Protein AF-A0A8T4S1J5-F1 (afdb_monomer)

Solvent-accessible surface area (backbone atoms only — not comparable to full-atom values): 8400 Å² total; per-residue (Å²): 137,83,80,56,70,66,60,53,51,53,50,52,52,53,53,50,52,53,52,53,50,52,53,53,51,50,48,41,63,72,48,50,49,57,50,50,56,48,51,52,53,53,48,53,44,51,51,45,50,52,53,51,49,49,51,62,75,51,67,72,88,57,88,81,54,53,67,66,49,51,50,49,54,53,50,51,50,51,48,39,52,50,52,48,50,51,50,42,70,75,41,47,79,54,80,56,68,91,81,41,67,54,55,69,52,52,50,54,36,50,56,41,52,52,51,47,53,55,49,51,56,55,23,61,75,62,81,56,72,50,75,65,56,48,54,53,45,51,55,40,52,53,53,39,49,62,59,68,105

Foldseek 3Di:
DDDDPVVVVVVVVVVVVVVVVVVVVCCCVVPVVVLVVLVVLLVLLLVLLVVLLCCLVCVDPPPDCLPVVLVVNLVSLVVNLVSLVVSCVVPQPPPPPVRAQHVVLSVLLNVLSVVSNVLSVVCSVVVHDDPVNSVSNVVSSVSNVVSSD

Sequence (149 aa):
MTVSPEVLTASLTLIGGVLIFIIQKFIILLFIQPHQEFKEAKSKVKYLLLLNKNIYTNAFDSKGIKKEFEEYVHNSQRELRREWANLYVKYGNLTIRWLVPKCKDMKTVFDNLIFISNISIIGYSNNKQTSHDCVEVNKKIDNIFKVLR
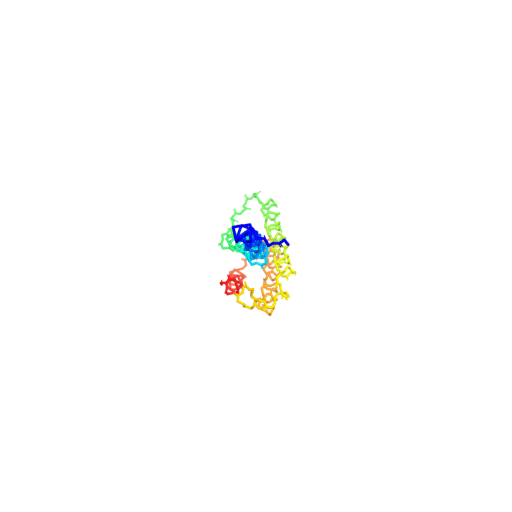
pLDDT: mean 75.78, std 11.92, range [51.72, 97.12]

Mean predicted aligned error: 10.69 Å
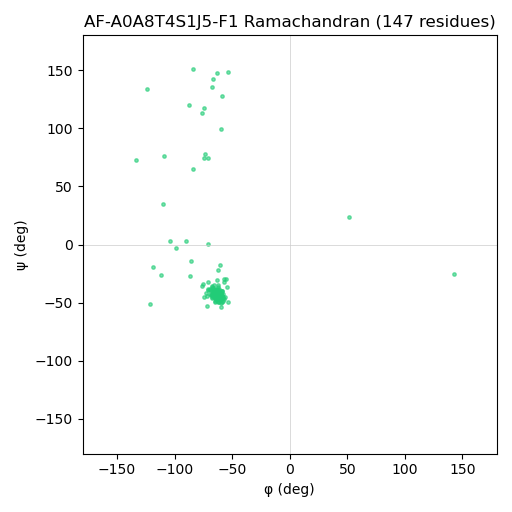
Secondary structure (DSSP, 8-state):
-PPPHHHHHHHHHHHHHHHHHHHHHHHIIIIIHHHHHHHHHHHHHHHHHHHHHHHHHS----SS-HHHHHHHHHHHHHHHHHHHHHHHHHHTT---TTTS--HHHHHHHHHHHHHHHHHHHHHHHTT---HHHHHHHHHHHHHHHHHT-

Structure (mmCIF, N/CA/C/O backbone):
data_AF-A0A8T4S1J5-F1
#
_entry.id   AF-A0A8T4S1J5-F1
#
loop_
_atom_site.group_PDB
_atom_site.id
_atom_site.type_symbol
_atom_site.label_atom_id
_atom_site.label_alt_id
_atom_site.label_comp_id
_atom_site.label_asym_id
_atom_site.label_entity_id
_atom_site.label_seq_id
_atom_site.pdbx_PDB_ins_code
_atom_site.Cartn_x
_atom_site.Cartn_y
_atom_site.Cartn_z
_atom_site.occupancy
_atom_site.B_iso_or_equiv
_atom_site.auth_seq_id
_atom_site.auth_comp_id
_atom_site.auth_asym_id
_atom_site.auth_atom_id
_atom_site.pdbx_PDB_model_num
ATOM 1 N N . MET A 1 1 ? 33.717 9.390 -51.255 1.00 60.19 1 MET A N 1
ATOM 2 C CA . MET A 1 1 ? 34.362 9.136 -49.950 1.00 60.19 1 MET A CA 1
ATOM 3 C C . MET A 1 1 ? 33.746 7.880 -49.359 1.00 60.19 1 MET A C 1
ATOM 5 O O . MET A 1 1 ? 32.564 7.894 -49.049 1.00 60.19 1 MET A O 1
ATOM 9 N N . THR A 1 2 ? 34.499 6.785 -49.290 1.00 78.88 2 THR A N 1
ATOM 10 C CA . THR A 1 2 ? 34.064 5.537 -48.649 1.00 78.88 2 THR A CA 1
ATOM 11 C C . THR A 1 2 ? 34.420 5.602 -47.168 1.00 78.88 2 THR A C 1
ATOM 13 O O . THR A 1 2 ? 35.588 5.778 -46.828 1.00 78.88 2 THR A O 1
ATOM 16 N N . VAL A 1 3 ? 33.422 5.515 -46.290 1.00 82.00 3 VAL A N 1
ATOM 17 C CA . VAL A 1 3 ? 33.635 5.463 -44.836 1.00 82.00 3 VAL A CA 1
ATOM 18 C C . VAL A 1 3 ? 34.310 4.133 -44.495 1.00 82.00 3 VAL A C 1
ATOM 20 O O . VAL A 1 3 ? 33.911 3.098 -45.030 1.00 82.00 3 VAL A O 1
ATOM 23 N N . SER A 1 4 ? 35.338 4.148 -43.639 1.00 91.81 4 SER A N 1
ATOM 24 C CA . SER A 1 4 ? 36.010 2.909 -43.243 1.00 91.81 4 SER A CA 1
ATOM 25 C C . SER A 1 4 ? 35.061 2.026 -42.410 1.00 91.81 4 SER A C 1
ATOM 27 O O . SER A 1 4 ? 34.291 2.543 -41.592 1.00 91.81 4 SER A O 1
ATOM 29 N N . PRO A 1 5 ? 35.099 0.691 -42.581 1.00 91.62 5 PRO A N 1
ATOM 30 C CA . PRO A 1 5 ? 34.234 -0.236 -41.839 1.00 91.62 5 PRO A CA 1
ATOM 31 C C . PRO A 1 5 ? 34.346 -0.095 -40.312 1.00 91.62 5 PRO A C 1
ATOM 33 O O . PRO A 1 5 ? 33.378 -0.306 -39.580 1.00 91.62 5 PRO A O 1
ATOM 36 N N . GLU A 1 6 ? 35.519 0.310 -39.833 1.00 93.12 6 GLU A N 1
ATOM 37 C CA . GLU A 1 6 ? 35.824 0.552 -38.420 1.00 93.12 6 GLU A CA 1
ATOM 38 C C . GLU A 1 6 ? 34.986 1.701 -37.842 1.00 93.12 6 GLU A C 1
ATOM 40 O O . GLU A 1 6 ? 34.358 1.552 -36.793 1.00 93.12 6 GLU A O 1
ATOM 45 N N . VAL A 1 7 ? 34.900 2.826 -38.562 1.00 91.94 7 VAL A N 1
ATOM 46 C CA . VAL A 1 7 ? 34.129 4.008 -38.141 1.00 91.94 7 VAL A CA 1
ATOM 47 C C . VAL A 1 7 ? 32.630 3.709 -38.134 1.00 91.94 7 VAL A C 1
ATOM 49 O O . VAL A 1 7 ? 31.908 4.155 -37.237 1.00 91.94 7 VAL A O 1
ATOM 52 N N . LEU A 1 8 ? 32.157 2.913 -39.097 1.00 92.69 8 LEU A N 1
ATOM 53 C CA . LEU A 1 8 ? 30.766 2.464 -39.147 1.00 92.69 8 LEU A CA 1
ATOM 54 C C . LEU A 1 8 ? 30.426 1.580 -37.937 1.00 92.69 8 LEU A C 1
ATOM 56 O O . LEU A 1 8 ? 29.415 1.799 -37.271 1.00 92.69 8 LEU A O 1
ATOM 60 N N . THR A 1 9 ? 31.298 0.621 -37.621 1.00 93.88 9 THR A N 1
ATOM 61 C CA . THR A 1 9 ? 31.111 -0.316 -36.503 1.00 93.88 9 THR A CA 1
ATOM 62 C C . THR A 1 9 ? 31.126 0.401 -35.153 1.00 93.88 9 THR A C 1
ATOM 64 O O . THR A 1 9 ? 30.264 0.151 -34.305 1.00 93.88 9 THR A O 1
ATOM 67 N N . ALA A 1 10 ? 32.058 1.339 -34.960 1.00 93.62 10 ALA A N 1
ATOM 68 C CA . ALA A 1 10 ? 32.132 2.155 -33.750 1.00 93.62 10 ALA A CA 1
ATOM 69 C C . ALA A 1 10 ? 30.855 2.990 -33.553 1.00 93.62 10 ALA A C 1
ATOM 71 O O . ALA A 1 10 ? 30.286 3.023 -32.461 1.00 93.62 10 ALA A O 1
ATOM 72 N N . SER A 1 11 ? 30.360 3.602 -34.633 1.00 93.81 11 SER A N 1
ATOM 73 C CA . SER A 1 11 ? 29.145 4.425 -34.617 1.00 93.81 11 SER A CA 1
ATOM 74 C C . SER A 1 11 ? 27.894 3.594 -34.305 1.00 93.81 11 SER A C 1
ATOM 76 O O . SER A 1 11 ? 27.090 3.983 -33.459 1.00 93.81 11 SER A O 1
ATOM 78 N N . LEU A 1 12 ? 27.754 2.413 -34.920 1.00 93.69 12 LEU A N 1
ATOM 79 C CA . LEU A 1 12 ? 26.674 1.458 -34.635 1.00 93.69 12 LEU A CA 1
ATOM 80 C C . LEU A 1 12 ? 26.690 0.979 -33.182 1.00 93.69 12 LEU A C 1
ATOM 82 O O . LEU A 1 12 ? 25.638 0.901 -32.552 1.00 93.69 12 LEU A O 1
ATOM 86 N N . THR A 1 13 ? 27.874 0.701 -32.637 1.00 96.06 13 THR A N 1
ATOM 87 C CA . THR A 1 13 ? 28.027 0.271 -31.240 1.00 96.06 13 THR A CA 1
ATOM 88 C C . THR A 1 13 ? 27.606 1.377 -30.275 1.00 96.06 13 THR A C 1
ATOM 90 O O . THR A 1 13 ? 26.892 1.112 -29.309 1.00 96.06 13 THR A O 1
ATOM 93 N N . LEU A 1 14 ? 27.987 2.627 -30.557 1.00 96.50 14 LEU A N 1
ATOM 94 C CA . LEU A 1 14 ? 27.609 3.779 -29.740 1.00 96.50 14 LEU A CA 1
ATOM 95 C C . LEU A 1 14 ? 26.089 3.990 -29.763 1.00 96.50 14 LEU A C 1
ATOM 97 O O . LEU A 1 14 ? 25.464 4.089 -28.707 1.00 96.50 14 LEU A O 1
ATOM 101 N N . ILE A 1 15 ? 25.479 3.971 -30.951 1.00 95.81 15 ILE A N 1
ATOM 102 C CA . ILE A 1 15 ? 24.023 4.089 -31.110 1.00 95.81 15 ILE A CA 1
ATOM 103 C C . ILE A 1 15 ? 23.306 2.934 -30.398 1.00 95.81 15 ILE A C 1
ATOM 105 O O . ILE A 1 15 ? 22.351 3.164 -29.656 1.00 95.81 15 ILE A O 1
ATOM 109 N N . GLY A 1 16 ? 23.790 1.701 -30.564 1.00 97.00 16 GLY A N 1
ATOM 110 C CA . GLY A 1 16 ? 23.245 0.520 -29.896 1.00 97.00 16 GLY A CA 1
ATOM 111 C C . GLY A 1 16 ? 23.308 0.627 -28.371 1.00 97.00 16 GLY A C 1
ATOM 112 O O . GLY A 1 16 ? 22.315 0.362 -27.694 1.00 97.00 16 GLY A O 1
ATOM 113 N N . GLY A 1 17 ? 24.436 1.091 -27.827 1.00 96.56 17 GLY A N 1
ATOM 114 C CA . GLY A 1 17 ? 24.601 1.325 -26.393 1.00 96.56 17 GLY A CA 1
ATOM 115 C C . GLY A 1 17 ? 23.613 2.359 -25.847 1.00 96.56 17 GLY A C 1
ATOM 116 O O . GLY A 1 17 ? 22.975 2.122 -24.820 1.00 96.56 17 GLY A O 1
ATOM 117 N N . VAL A 1 18 ? 23.419 3.472 -26.563 1.00 97.12 18 VAL A N 1
ATOM 118 C CA . VAL A 1 18 ? 22.444 4.509 -26.185 1.00 97.12 18 VAL A CA 1
ATOM 119 C C . VAL A 1 18 ? 21.014 3.964 -26.220 1.00 97.12 18 VAL A C 1
ATOM 121 O O . VAL A 1 18 ? 20.247 4.209 -25.289 1.00 97.12 18 VAL A O 1
ATOM 124 N N . LEU A 1 19 ? 20.652 3.179 -27.238 1.00 95.81 19 LEU A N 1
ATOM 125 C CA . LEU A 1 19 ? 19.322 2.570 -27.335 1.00 95.81 19 LEU A CA 1
ATOM 126 C C . LEU A 1 19 ? 19.042 1.604 -26.178 1.00 95.81 19 LEU A C 1
ATOM 128 O O . LEU A 1 19 ? 17.981 1.689 -25.557 1.00 95.81 19 LEU A O 1
ATOM 132 N N . ILE A 1 20 ? 19.996 0.731 -25.840 1.00 96.50 20 ILE A N 1
ATOM 133 C CA . ILE A 1 20 ? 19.866 -0.192 -24.702 1.00 96.50 20 ILE A CA 1
ATOM 134 C C . ILE A 1 20 ? 19.705 0.590 -23.395 1.00 96.50 20 ILE A C 1
ATOM 136 O O . ILE A 1 20 ? 18.830 0.268 -22.590 1.00 96.50 20 ILE A O 1
ATOM 140 N N . PHE A 1 21 ? 20.498 1.645 -23.198 1.00 96.44 21 PHE A N 1
ATOM 141 C CA . PHE A 1 21 ? 20.402 2.495 -22.014 1.00 96.44 21 PHE A CA 1
ATOM 142 C C . PHE A 1 21 ? 19.022 3.157 -21.886 1.00 96.44 21 PHE A C 1
ATOM 144 O O . PHE A 1 21 ? 18.428 3.153 -20.805 1.00 96.44 21 PHE A O 1
ATOM 151 N N . ILE A 1 22 ? 18.479 3.682 -22.988 1.00 96.12 22 ILE A N 1
ATOM 152 C CA . ILE A 1 22 ? 17.140 4.280 -23.015 1.00 96.12 22 ILE A CA 1
ATOM 153 C C . ILE A 1 22 ? 16.086 3.232 -22.638 1.00 96.12 22 ILE A C 1
ATOM 155 O O . ILE A 1 22 ? 15.280 3.474 -21.739 1.00 96.12 22 ILE A O 1
ATOM 159 N N . ILE A 1 23 ? 16.121 2.048 -23.257 1.00 94.69 23 ILE A N 1
ATOM 160 C CA . ILE A 1 23 ? 15.180 0.955 -22.961 1.00 94.69 23 ILE A CA 1
ATOM 161 C C . ILE A 1 23 ? 15.259 0.554 -21.482 1.00 94.69 23 ILE A C 1
ATOM 163 O O . ILE A 1 23 ? 14.230 0.418 -20.819 1.00 94.69 23 ILE A O 1
ATOM 167 N N . GLN A 1 24 ? 16.468 0.429 -20.930 1.00 94.81 24 GLN A N 1
ATOM 168 C CA . GLN A 1 24 ? 16.669 0.118 -19.516 1.00 94.81 24 GLN A CA 1
ATOM 169 C C . GLN A 1 24 ? 16.025 1.174 -18.605 1.00 94.81 24 GLN A C 1
ATOM 171 O O . GLN A 1 24 ? 15.348 0.825 -17.635 1.00 94.81 24 GLN A O 1
ATOM 176 N N . LYS A 1 25 ? 16.190 2.465 -18.918 1.00 93.38 25 LYS A N 1
ATOM 177 C CA . LYS A 1 25 ? 15.563 3.556 -18.156 1.00 93.38 25 LYS A CA 1
ATOM 178 C C . LYS A 1 25 ? 14.041 3.513 -18.237 1.00 93.38 25 LYS A C 1
ATOM 180 O O . LYS A 1 25 ? 13.390 3.682 -17.206 1.00 93.38 25 LYS A O 1
ATOM 185 N N . PHE A 1 26 ? 13.480 3.218 -19.409 1.00 90.62 26 PHE A N 1
ATOM 186 C CA . PHE A 1 26 ? 12.038 3.024 -19.563 1.00 90.62 26 PHE A CA 1
ATOM 187 C C . PHE A 1 26 ? 11.518 1.880 -18.693 1.00 90.62 26 PHE A C 1
ATOM 189 O O . PHE A 1 26 ? 10.510 2.052 -18.011 1.00 90.62 26 PHE A O 1
ATOM 196 N N . ILE A 1 27 ? 12.218 0.742 -18.650 1.00 88.62 27 ILE A N 1
ATOM 197 C CA . ILE A 1 27 ? 11.815 -0.395 -17.812 1.00 88.62 27 ILE A CA 1
ATOM 198 C C . ILE A 1 27 ? 11.815 -0.012 -16.325 1.00 88.62 27 ILE A C 1
ATOM 200 O O . ILE A 1 27 ? 10.874 -0.337 -15.597 1.00 88.62 27 ILE A O 1
ATOM 204 N N . ILE A 1 28 ? 12.844 0.709 -15.868 1.00 86.62 28 ILE A N 1
ATOM 205 C CA . ILE A 1 28 ? 12.939 1.145 -14.470 1.00 86.62 28 ILE A CA 1
ATOM 206 C C . ILE A 1 28 ? 11.773 2.069 -14.104 1.00 86.62 28 ILE A C 1
ATOM 208 O O . ILE A 1 28 ? 11.096 1.827 -13.105 1.00 86.62 28 ILE A O 1
ATOM 212 N N . LEU A 1 29 ? 11.518 3.090 -14.924 1.00 83.88 29 LEU A N 1
ATOM 213 C CA . LEU A 1 29 ? 10.500 4.103 -14.647 1.00 83.88 29 LEU A CA 1
ATOM 214 C C . LEU A 1 29 ? 9.072 3.559 -14.772 1.00 83.88 29 LEU A C 1
ATOM 216 O O . LEU A 1 29 ? 8.212 3.921 -13.975 1.00 83.88 29 LEU A O 1
ATOM 220 N N . LEU A 1 30 ? 8.808 2.686 -15.748 1.00 81.25 30 LEU A N 1
ATOM 221 C CA . LEU A 1 30 ? 7.454 2.189 -16.012 1.00 81.25 30 LEU A CA 1
ATOM 222 C C . LEU A 1 30 ? 7.066 0.972 -15.172 1.00 81.25 30 LEU A C 1
ATOM 224 O O . LEU A 1 30 ? 5.878 0.767 -14.932 1.00 81.25 30 LEU A O 1
ATOM 228 N N . PHE A 1 31 ? 8.030 0.158 -14.733 1.00 80.50 31 PHE A N 1
ATOM 229 C CA . PHE A 1 31 ? 7.728 -1.095 -14.035 1.00 80.50 31 PHE A CA 1
ATOM 230 C C . PHE A 1 31 ? 8.330 -1.162 -12.637 1.00 80.50 31 PHE A C 1
ATOM 232 O O . PHE A 1 31 ? 7.614 -1.471 -11.685 1.00 80.50 31 PHE A O 1
ATOM 239 N N . ILE A 1 32 ? 9.629 -0.887 -12.488 1.00 81.62 32 ILE A N 1
ATOM 240 C CA . ILE A 1 32 ? 10.330 -1.121 -11.216 1.00 81.62 32 ILE A CA 1
ATOM 241 C C . ILE A 1 32 ? 9.891 -0.106 -10.163 1.00 81.62 32 ILE A C 1
ATOM 243 O O . ILE A 1 32 ? 9.453 -0.501 -9.082 1.00 81.62 32 ILE A O 1
ATOM 247 N N . GLN A 1 33 ? 9.964 1.183 -10.486 1.00 83.56 33 GLN A N 1
ATOM 248 C CA . GLN A 1 33 ? 9.608 2.254 -9.563 1.00 83.56 33 GLN A CA 1
ATOM 249 C C . GLN A 1 33 ? 8.143 2.178 -9.090 1.00 83.56 33 GLN A C 1
ATOM 251 O O . GLN A 1 33 ? 7.929 2.090 -7.880 1.00 83.56 33 GLN A O 1
ATOM 256 N N . PRO A 1 34 ? 7.122 2.109 -9.970 1.00 80.00 34 PRO A N 1
ATOM 257 C CA . PRO A 1 34 ? 5.735 2.021 -9.511 1.00 80.00 34 PRO A CA 1
ATOM 258 C C . PRO A 1 34 ? 5.463 0.735 -8.722 1.00 80.00 34 PRO A C 1
ATOM 260 O O . PRO A 1 34 ? 4.641 0.732 -7.808 1.00 80.00 34 PRO A O 1
ATOM 263 N N . HIS A 1 35 ? 6.167 -0.363 -9.022 1.00 80.88 35 HIS A N 1
ATOM 264 C CA . HIS A 1 35 ? 6.050 -1.589 -8.237 1.00 80.88 35 HIS A CA 1
ATOM 265 C C . HIS A 1 35 ? 6.604 -1.435 -6.815 1.00 80.88 35 HIS A C 1
ATOM 267 O O . HIS A 1 35 ? 5.995 -1.928 -5.861 1.00 80.88 35 HIS A O 1
ATOM 273 N N . GLN A 1 36 ? 7.752 -0.771 -6.666 1.00 85.44 36 GLN A N 1
ATOM 274 C CA . GLN A 1 36 ? 8.350 -0.486 -5.363 1.00 85.44 36 GLN A CA 1
ATOM 275 C C . GLN A 1 36 ? 7.457 0.448 -4.543 1.00 85.44 36 GLN A C 1
ATOM 277 O O . GLN A 1 36 ? 7.108 0.102 -3.414 1.00 85.44 36 GLN A O 1
ATOM 282 N N . GLU A 1 37 ? 6.997 1.550 -5.140 1.00 84.31 37 GLU A N 1
ATOM 283 C CA . GLU A 1 37 ? 6.080 2.493 -4.490 1.00 84.31 37 GLU A CA 1
ATOM 284 C C . GLU A 1 37 ? 4.771 1.810 -4.060 1.00 84.31 37 GLU A C 1
ATOM 286 O O . GLU A 1 37 ? 4.261 2.047 -2.962 1.00 84.31 37 GLU A O 1
ATOM 291 N N . PHE A 1 38 ? 4.233 0.909 -4.890 1.00 81.44 38 PHE A N 1
ATOM 292 C CA . PHE A 1 38 ? 3.044 0.137 -4.538 1.00 81.44 38 PHE A CA 1
ATOM 293 C C . PHE A 1 38 ? 3.296 -0.804 -3.354 1.00 81.44 38 PHE A C 1
ATOM 295 O O . PHE A 1 38 ? 2.477 -0.884 -2.436 1.00 81.44 38 PHE A O 1
ATOM 302 N N . LYS A 1 39 ? 4.426 -1.524 -3.354 1.00 81.94 39 LYS A N 1
ATOM 303 C CA . LYS A 1 39 ? 4.809 -2.420 -2.253 1.00 81.94 39 LYS A CA 1
ATOM 304 C C . LYS A 1 39 ? 4.968 -1.666 -0.939 1.00 81.94 39 LYS A C 1
ATOM 306 O O . LYS A 1 39 ? 4.502 -2.157 0.089 1.00 81.94 39 LYS A O 1
ATOM 311 N N . GLU A 1 40 ? 5.585 -0.493 -0.975 1.00 86.25 40 GLU A N 1
ATOM 312 C CA . GLU A 1 40 ? 5.773 0.353 0.198 1.00 86.25 40 GLU A CA 1
ATOM 313 C C . GLU A 1 40 ? 4.432 0.852 0.748 1.00 86.25 40 GLU A C 1
ATOM 315 O O . GLU A 1 40 ? 4.128 0.627 1.921 1.00 86.25 40 GLU A O 1
ATOM 320 N N . ALA A 1 41 ? 3.568 1.402 -0.112 1.00 81.31 41 ALA A N 1
ATOM 321 C CA . ALA A 1 41 ? 2.229 1.842 0.282 1.00 81.31 41 ALA A CA 1
ATOM 322 C C . ALA A 1 41 ? 1.391 0.683 0.858 1.00 81.31 41 ALA A C 1
ATOM 324 O O . ALA A 1 41 ? 0.772 0.809 1.918 1.00 81.31 41 ALA A O 1
ATOM 325 N N . LYS A 1 42 ? 1.426 -0.487 0.205 1.00 81.25 42 LYS A N 1
ATOM 326 C CA . LYS A 1 42 ? 0.767 -1.718 0.672 1.00 81.25 42 LYS A CA 1
ATOM 327 C C . LYS A 1 42 ? 1.299 -2.156 2.041 1.00 81.25 42 LYS A C 1
ATOM 329 O O . LYS A 1 42 ? 0.514 -2.570 2.894 1.00 81.25 42 LYS A O 1
ATOM 334 N N . SER A 1 43 ? 2.612 -2.079 2.260 1.00 82.94 43 SER A N 1
ATOM 335 C CA . SER A 1 43 ? 3.252 -2.419 3.536 1.00 82.94 43 SER A CA 1
ATOM 336 C C . SER A 1 43 ? 2.813 -1.473 4.653 1.00 82.94 43 SER A C 1
ATOM 338 O O . SER A 1 43 ? 2.393 -1.932 5.716 1.00 82.94 43 SER A O 1
ATOM 340 N N . LYS A 1 44 ? 2.804 -0.161 4.386 1.00 84.38 44 LYS A N 1
ATOM 341 C CA . LYS A 1 44 ? 2.378 0.858 5.352 1.00 84.38 44 LYS A CA 1
ATOM 342 C C . LYS A 1 44 ? 0.930 0.647 5.801 1.00 84.38 44 LYS A C 1
ATOM 344 O O . LYS A 1 44 ? 0.643 0.639 6.996 1.00 84.38 44 LYS A O 1
ATOM 349 N N . VAL A 1 45 ? 0.032 0.369 4.857 1.00 82.31 45 VAL A N 1
ATOM 350 C CA . VAL A 1 45 ? -1.365 0.020 5.154 1.00 82.31 45 VAL A CA 1
ATOM 351 C C . VAL A 1 45 ? -1.464 -1.244 6.019 1.00 82.31 45 VAL A C 1
ATOM 353 O O . VAL A 1 45 ? -2.207 -1.255 7.000 1.00 82.31 45 VAL A O 1
ATOM 356 N N . LYS A 1 46 ? -0.710 -2.307 5.700 1.00 79.81 46 LYS A N 1
ATOM 357 C CA . LYS A 1 46 ? -0.693 -3.547 6.502 1.00 79.81 46 LYS A CA 1
ATOM 358 C C . LYS A 1 46 ? -0.196 -3.313 7.926 1.00 79.81 46 LYS A C 1
ATOM 360 O O . LYS A 1 46 ? -0.778 -3.860 8.860 1.00 79.81 46 LYS A O 1
ATOM 365 N N . TYR A 1 47 ? 0.854 -2.515 8.089 1.00 83.88 47 TYR A N 1
ATOM 366 C CA . TYR A 1 47 ? 1.387 -2.147 9.397 1.00 83.88 47 TYR A CA 1
ATOM 367 C C . TYR A 1 47 ? 0.331 -1.424 10.240 1.00 83.88 47 TYR A C 1
ATOM 369 O O . TYR A 1 47 ? 0.042 -1.843 11.359 1.00 83.88 47 TYR A O 1
ATOM 377 N N . LEU A 1 48 ? -0.318 -0.403 9.673 1.00 81.38 48 LEU A N 1
ATOM 378 C CA . LEU A 1 48 ? -1.370 0.350 10.358 1.00 81.38 48 LEU A CA 1
ATOM 379 C C . LEU A 1 48 ? -2.579 -0.534 10.708 1.00 81.38 48 LEU A C 1
ATOM 381 O O . LEU A 1 48 ? -3.154 -0.389 11.784 1.00 81.38 48 LEU A O 1
ATOM 385 N N . LEU A 1 49 ? -2.940 -1.495 9.853 1.00 78.75 49 LEU A N 1
ATOM 386 C CA . LEU A 1 49 ? -3.977 -2.490 10.152 1.00 78.75 49 LEU A CA 1
ATOM 387 C C . LEU A 1 49 ? -3.606 -3.403 11.323 1.00 78.75 49 LEU A C 1
ATOM 389 O O . LEU A 1 49 ? -4.453 -3.653 12.176 1.00 78.75 49 LEU A O 1
ATOM 393 N N . LEU A 1 50 ? -2.366 -3.899 11.373 1.00 78.81 50 LEU A N 1
ATOM 394 C CA . LEU A 1 50 ? -1.877 -4.714 12.491 1.00 78.81 50 LEU A CA 1
ATOM 395 C C . LEU A 1 50 ? -1.877 -3.921 13.794 1.00 78.81 50 LEU A C 1
ATOM 397 O O . LEU A 1 50 ? -2.318 -4.433 14.819 1.00 78.81 50 LEU A O 1
ATOM 401 N N . LEU A 1 51 ? -1.432 -2.667 13.742 1.00 77.94 51 LEU A N 1
ATOM 402 C CA . LEU A 1 51 ? -1.452 -1.773 14.891 1.00 77.94 51 LEU A CA 1
ATOM 403 C C . LEU A 1 51 ? -2.882 -1.584 15.416 1.00 77.94 51 LEU A C 1
ATOM 405 O O . LEU A 1 51 ? -3.130 -1.787 16.602 1.00 77.94 51 LEU A O 1
ATOM 409 N N . ASN A 1 52 ? -3.830 -1.278 14.523 1.00 72.62 52 ASN A N 1
ATOM 410 C CA . ASN A 1 52 ? -5.242 -1.156 14.881 1.00 72.62 52 ASN A CA 1
ATOM 411 C C . ASN A 1 52 ? -5.782 -2.476 15.450 1.00 72.62 52 ASN A C 1
ATOM 413 O O . ASN A 1 52 ? -6.409 -2.455 16.501 1.00 72.62 52 ASN A O 1
ATOM 417 N N . LYS A 1 53 ? -5.482 -3.630 14.835 1.00 72.38 53 LYS A N 1
ATOM 418 C CA . LYS A 1 53 ? -5.872 -4.953 15.360 1.00 72.38 53 LYS A CA 1
ATOM 419 C C . LYS A 1 53 ? -5.402 -5.145 16.801 1.00 72.38 53 LYS A C 1
ATOM 421 O O . LYS A 1 53 ? -6.213 -5.494 17.653 1.00 72.38 53 LYS A O 1
ATOM 426 N N . ASN A 1 54 ? -4.126 -4.861 17.062 1.00 73.19 54 ASN A N 1
ATOM 427 C CA . ASN A 1 54 ? -3.513 -5.016 18.378 1.00 73.19 54 ASN A CA 1
ATOM 428 C C . ASN A 1 54 ? -4.177 -4.132 19.440 1.00 73.19 54 ASN A C 1
ATOM 430 O O . ASN A 1 54 ? -4.365 -4.594 20.562 1.00 73.19 54 ASN A O 1
ATOM 434 N N . ILE A 1 55 ? -4.562 -2.903 19.080 1.00 71.44 55 ILE A N 1
ATOM 435 C CA . ILE A 1 55 ? -5.311 -1.988 19.956 1.00 71.44 55 ILE A CA 1
ATOM 436 C C . ILE A 1 55 ? -6.653 -2.603 20.384 1.00 71.44 55 ILE A C 1
ATOM 438 O O . ILE A 1 55 ? -7.008 -2.522 21.555 1.00 71.44 55 ILE A O 1
ATOM 442 N N . TYR A 1 56 ? -7.394 -3.245 19.473 1.00 65.00 56 TYR A N 1
ATOM 443 C CA . TYR A 1 56 ? -8.685 -3.860 19.823 1.00 65.00 56 TYR A CA 1
ATOM 444 C C . TYR A 1 56 ? -8.553 -5.179 20.577 1.00 65.00 56 TYR A C 1
ATOM 446 O O . TYR A 1 56 ? -9.398 -5.492 21.411 1.00 65.00 56 TYR A O 1
ATOM 454 N N . THR A 1 57 ? -7.545 -5.992 20.256 1.00 65.94 57 THR A N 1
ATOM 455 C CA . THR A 1 57 ? -7.351 -7.286 20.925 1.00 65.94 57 THR A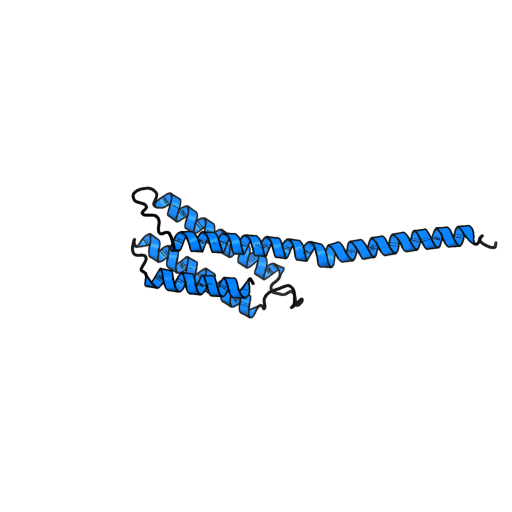 CA 1
ATOM 456 C C . THR A 1 57 ? -6.781 -7.127 22.325 1.00 65.94 57 THR A C 1
ATOM 458 O O . THR A 1 57 ? -7.141 -7.892 23.212 1.00 65.94 57 THR A O 1
ATOM 461 N N . ASN A 1 58 ? -5.927 -6.125 22.528 1.00 64.19 58 ASN A N 1
ATOM 462 C CA . ASN A 1 58 ? -5.371 -5.784 23.827 1.00 64.19 58 ASN A CA 1
ATOM 463 C C . ASN A 1 58 ? -6.003 -4.469 24.278 1.00 64.19 58 ASN A C 1
ATOM 465 O O . ASN A 1 58 ? -5.376 -3.415 24.190 1.00 64.19 58 ASN A O 1
ATOM 469 N N . ALA A 1 59 ? -7.258 -4.529 24.731 1.00 57.91 59 ALA A N 1
ATOM 470 C CA . ALA A 1 59 ? -7.884 -3.397 25.401 1.00 57.91 59 ALA A CA 1
ATOM 471 C C . ALA A 1 59 ? -7.044 -3.070 26.644 1.00 57.91 59 ALA A C 1
ATOM 473 O O . ALA A 1 59 ? -7.101 -3.780 27.648 1.00 57.91 59 ALA A O 1
ATOM 474 N N . PHE A 1 60 ? -6.187 -2.053 26.545 1.00 58.19 60 PHE A N 1
ATOM 475 C CA . PHE A 1 60 ? -5.370 -1.611 27.665 1.00 58.19 60 PHE A CA 1
ATOM 476 C C . PHE A 1 60 ? -6.305 -1.214 28.808 1.00 58.19 60 PHE A C 1
ATOM 478 O O . PHE A 1 60 ? -7.223 -0.417 28.607 1.00 58.19 60 PHE A O 1
ATOM 485 N N . ASP A 1 61 ? -6.069 -1.762 30.001 1.00 54.06 61 ASP A N 1
ATOM 486 C CA . ASP A 1 61 ? -6.780 -1.390 31.225 1.00 54.06 61 ASP A CA 1
ATOM 487 C C . ASP A 1 61 ? -6.309 0.018 31.640 1.00 54.06 61 ASP A C 1
ATOM 489 O O . ASP A 1 61 ? -5.438 0.216 32.486 1.00 54.06 61 ASP A O 1
ATOM 493 N N . SER A 1 62 ? -6.782 1.029 30.908 1.00 52.56 62 SER A N 1
ATOM 494 C CA . SER A 1 62 ? -6.275 2.397 30.949 1.00 52.56 62 SER A CA 1
ATOM 495 C C . SER A 1 62 ? -6.909 3.172 32.103 1.00 52.56 62 SER A C 1
ATOM 497 O O . SER A 1 62 ? -7.633 4.152 31.901 1.00 52.56 62 SER A O 1
ATOM 499 N N . LYS A 1 63 ? -6.630 2.762 33.340 1.00 52.06 63 LYS A N 1
ATOM 500 C CA . LYS A 1 63 ? -6.869 3.605 34.518 1.00 52.06 63 LYS A CA 1
ATOM 501 C C . LYS A 1 63 ? -5.793 4.699 34.575 1.00 52.06 63 LYS A C 1
ATOM 503 O O . LYS A 1 63 ? -4.856 4.608 35.353 1.00 52.06 63 LYS A O 1
ATOM 508 N N . GLY A 1 64 ? -5.898 5.713 33.708 1.00 54.03 64 GLY A N 1
ATOM 509 C CA . GLY A 1 64 ? -5.099 6.947 33.816 1.00 54.03 64 GLY A CA 1
ATOM 510 C C . GLY A 1 64 ? -4.614 7.582 32.508 1.00 54.03 64 GLY A C 1
ATOM 511 O O . GLY A 1 64 ? -4.445 8.793 32.472 1.00 54.03 64 GLY A O 1
ATOM 512 N N . ILE A 1 65 ? -4.462 6.820 31.418 1.00 59.72 65 ILE A N 1
ATOM 513 C CA . ILE A 1 65 ? -3.872 7.299 30.139 1.00 59.72 65 ILE A CA 1
ATOM 514 C C . ILE A 1 65 ? -4.943 7.392 29.040 1.00 59.72 65 ILE A C 1
ATOM 516 O O . ILE A 1 65 ? -4.728 7.071 27.877 1.00 59.72 65 ILE A O 1
ATOM 520 N N . LYS A 1 66 ? -6.171 7.755 29.415 1.00 68.62 66 LYS A N 1
ATOM 521 C CA . LYS A 1 66 ? -7.321 7.583 28.521 1.00 68.62 66 LYS A CA 1
ATOM 522 C C . LYS A 1 66 ? -7.269 8.513 27.304 1.00 68.62 66 LYS A C 1
ATOM 524 O O . LYS A 1 66 ? -7.474 8.074 26.182 1.00 68.62 66 LYS A O 1
ATOM 529 N N . LYS A 1 67 ? -6.920 9.783 27.527 1.00 71.69 67 LYS A N 1
ATOM 530 C CA . LYS A 1 67 ? -6.984 10.829 26.499 1.00 71.69 67 LYS A CA 1
ATOM 531 C C . LYS A 1 67 ? -5.860 10.728 25.461 1.00 71.69 67 LYS A C 1
ATOM 533 O O . LYS A 1 67 ? -6.131 10.806 24.270 1.00 71.69 67 LYS A O 1
ATOM 538 N N . GLU A 1 68 ? -4.620 10.512 25.902 1.00 72.44 68 GLU A N 1
ATOM 539 C CA . GLU A 1 68 ? -3.475 10.327 24.993 1.00 72.44 68 GLU A CA 1
ATOM 540 C C . GLU A 1 68 ? -3.621 9.051 24.161 1.00 72.44 68 GLU A C 1
ATOM 542 O O . GLU A 1 68 ? -3.315 9.037 22.970 1.00 72.44 68 GLU A O 1
ATOM 547 N N . PHE A 1 69 ? -4.147 7.984 24.769 1.00 73.44 69 PHE A N 1
ATOM 548 C CA . PHE A 1 69 ? -4.420 6.744 24.060 1.00 73.44 69 PHE A CA 1
ATOM 549 C C . PHE A 1 69 ? -5.550 6.910 23.034 1.00 73.44 69 PHE A C 1
ATOM 551 O O . PHE A 1 69 ? -5.396 6.499 21.887 1.00 73.44 69 PHE A O 1
ATOM 558 N N . GLU A 1 70 ? -6.663 7.552 23.403 1.00 72.12 70 GLU A N 1
ATOM 559 C CA . GLU A 1 70 ? -7.752 7.875 22.471 1.00 72.12 70 GLU A CA 1
ATOM 560 C C . GLU A 1 70 ? -7.242 8.699 21.278 1.00 72.12 70 GLU A C 1
ATOM 562 O O . GLU A 1 70 ? -7.537 8.376 20.124 1.00 72.12 70 GLU A O 1
ATOM 567 N N . GLU A 1 71 ? -6.416 9.716 21.530 1.00 78.19 71 GLU A N 1
ATOM 568 C CA . GLU A 1 71 ? -5.800 10.531 20.481 1.00 78.19 71 GLU A CA 1
ATOM 569 C C . GLU A 1 71 ? -4.868 9.708 19.578 1.00 78.19 71 GLU A C 1
ATOM 571 O O . GLU A 1 71 ? -4.918 9.835 18.351 1.00 78.19 71 GLU A O 1
ATOM 576 N N . TYR A 1 72 ? -4.073 8.805 20.156 1.00 78.25 72 TYR A N 1
ATOM 577 C CA . TYR A 1 72 ? -3.223 7.883 19.406 1.00 78.25 72 TYR A CA 1
ATOM 578 C C . TYR A 1 72 ? -4.034 6.973 18.471 1.00 78.25 72 TYR A C 1
ATOM 580 O O . TYR A 1 72 ? -3.712 6.857 17.283 1.00 78.25 72 TYR A O 1
ATOM 588 N N . VAL A 1 73 ? -5.122 6.374 18.967 1.00 74.81 73 VAL A N 1
ATOM 589 C CA . VAL A 1 73 ? -6.027 5.535 18.163 1.00 74.81 73 VAL A CA 1
ATOM 590 C C . VAL A 1 73 ? -6.647 6.349 17.028 1.00 74.81 73 VAL A C 1
ATOM 592 O O . VAL A 1 73 ? -6.623 5.927 15.867 1.00 74.81 73 VAL A O 1
ATOM 595 N N . HIS A 1 74 ? -7.147 7.547 17.332 1.00 77.00 74 HIS A N 1
ATOM 596 C CA . HIS A 1 74 ? -7.720 8.447 16.335 1.00 77.00 74 HIS A CA 1
ATOM 597 C C . HIS A 1 74 ? -6.719 8.828 15.240 1.00 77.00 74 HIS A C 1
ATOM 599 O O . HIS A 1 74 ? -7.066 8.819 14.052 1.00 77.00 74 HIS A O 1
ATOM 605 N N . ASN A 1 75 ? -5.480 9.138 15.621 1.00 83.00 75 ASN A N 1
ATOM 606 C CA . ASN A 1 75 ? -4.417 9.482 14.684 1.00 83.00 75 ASN A CA 1
ATOM 607 C C . ASN A 1 75 ? -4.037 8.284 13.809 1.00 83.00 75 ASN A C 1
ATOM 6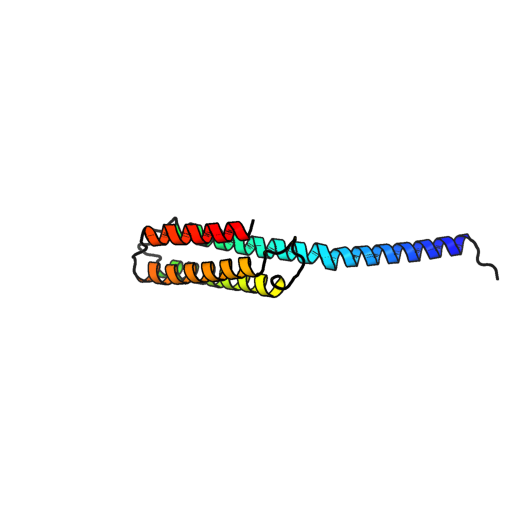09 O O . ASN A 1 75 ? -3.991 8.428 12.586 1.00 83.00 75 ASN A O 1
ATOM 613 N N . SER A 1 76 ? -3.883 7.094 14.395 1.00 79.81 76 SER A N 1
ATOM 614 C CA . SER A 1 76 ? -3.597 5.860 13.653 1.00 79.81 76 SER A CA 1
ATOM 615 C C . SER A 1 76 ? -4.666 5.557 12.597 1.00 79.81 76 SER A C 1
ATOM 617 O O . SER A 1 76 ? -4.356 5.231 11.451 1.00 79.81 76 SER A O 1
ATOM 619 N N . GLN A 1 77 ? -5.944 5.728 12.936 1.00 78.69 77 GLN A N 1
ATOM 620 C CA . GLN A 1 77 ? -7.052 5.495 12.004 1.00 78.69 77 GLN A CA 1
ATOM 621 C C . GLN A 1 77 ? -7.142 6.541 10.903 1.00 78.69 77 GLN A C 1
ATOM 623 O O . GLN A 1 77 ? -7.459 6.225 9.752 1.00 78.69 77 GLN A O 1
ATOM 628 N N . ARG A 1 78 ? -6.884 7.807 11.248 1.00 83.75 78 ARG A N 1
ATOM 629 C CA . ARG A 1 78 ? -6.808 8.887 10.266 1.00 83.75 78 ARG A CA 1
ATOM 630 C C . ARG A 1 78 ? -5.685 8.611 9.271 1.00 83.75 78 ARG A C 1
ATOM 632 O O . ARG A 1 78 ? -5.910 8.752 8.070 1.00 83.75 78 ARG A O 1
ATOM 639 N N . GLU A 1 79 ? -4.524 8.179 9.755 1.00 85.12 79 GLU A N 1
ATOM 640 C CA . GLU A 1 79 ? -3.399 7.806 8.904 1.00 85.12 79 GLU A CA 1
ATOM 641 C C . GLU A 1 79 ? -3.746 6.602 8.023 1.00 85.12 79 GLU A C 1
ATOM 643 O O . GLU A 1 79 ? -3.563 6.665 6.811 1.00 85.12 79 GLU A O 1
ATO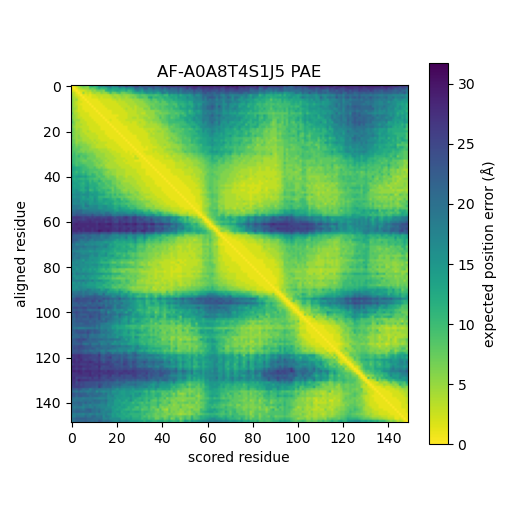M 648 N N . LEU A 1 80 ? -4.365 5.559 8.582 1.00 83.12 80 LEU A N 1
ATOM 649 C CA . LEU A 1 80 ? -4.791 4.380 7.827 1.00 83.12 80 LEU A CA 1
ATOM 650 C C . LEU A 1 80 ? -5.752 4.733 6.685 1.00 83.12 80 LEU A C 1
ATOM 652 O O . LEU A 1 80 ? -5.559 4.277 5.558 1.00 83.12 80 LEU A O 1
ATOM 656 N N . ARG A 1 81 ? -6.757 5.584 6.936 1.00 81.38 81 ARG A N 1
ATOM 657 C CA . ARG A 1 81 ? -7.667 6.068 5.883 1.00 81.38 81 ARG A CA 1
ATOM 658 C C . ARG A 1 81 ? -6.946 6.885 4.820 1.00 81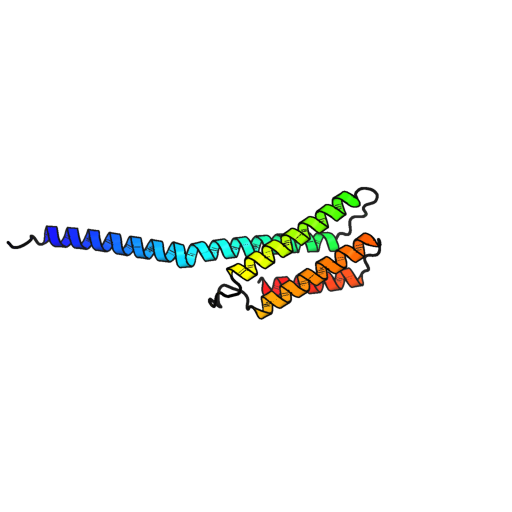.38 81 ARG A C 1
ATOM 660 O O . ARG A 1 81 ? -7.239 6.723 3.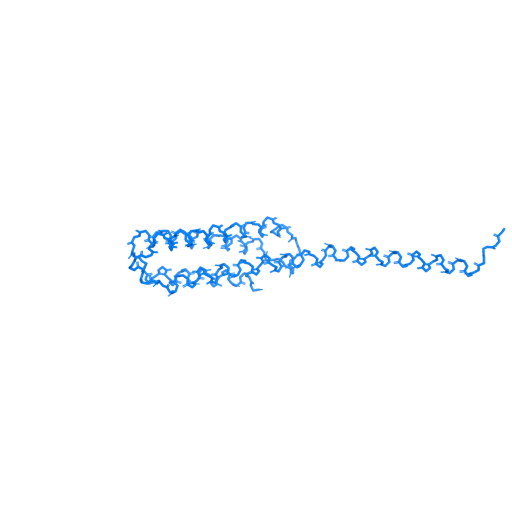638 1.00 81.38 81 ARG A O 1
ATOM 667 N N . ARG A 1 82 ? -6.028 7.763 5.232 1.00 85.62 82 ARG A N 1
ATOM 668 C CA . ARG A 1 82 ? -5.251 8.601 4.313 1.00 85.62 82 ARG A CA 1
ATOM 669 C C . ARG A 1 82 ? -4.386 7.742 3.396 1.00 85.62 82 ARG A C 1
ATOM 671 O O . ARG A 1 82 ? -4.427 7.925 2.184 1.00 85.62 82 ARG A O 1
ATOM 678 N N . GLU A 1 83 ? -3.652 6.786 3.958 1.00 84.62 83 GLU A N 1
ATOM 679 C CA . GLU A 1 83 ? -2.795 5.891 3.179 1.00 84.62 83 GLU A CA 1
ATOM 680 C C . GLU A 1 83 ? -3.606 4.964 2.275 1.00 84.62 83 GLU A C 1
ATOM 682 O O . GLU A 1 83 ? -3.237 4.742 1.122 1.00 84.62 83 GLU A O 1
ATOM 687 N N . TRP A 1 84 ? -4.764 4.493 2.745 1.00 80.31 84 TRP A N 1
ATOM 688 C CA . TRP A 1 84 ? -5.683 3.734 1.905 1.00 80.31 84 TRP A CA 1
ATOM 689 C C . TRP A 1 84 ? -6.207 4.556 0.721 1.00 80.31 84 TRP A C 1
ATOM 691 O O . TRP A 1 84 ? -6.197 4.081 -0.413 1.00 80.31 84 TRP A O 1
ATOM 701 N N . ALA A 1 85 ? -6.642 5.795 0.963 1.00 81.25 85 ALA A N 1
ATOM 702 C CA . ALA A 1 85 ? -7.119 6.691 -0.087 1.00 81.25 85 ALA A CA 1
ATOM 703 C C . ALA A 1 85 ? -6.012 7.011 -1.100 1.00 81.25 85 ALA A C 1
ATOM 705 O O . ALA A 1 85 ? -6.257 6.962 -2.304 1.00 81.25 85 ALA A O 1
ATOM 706 N N . ASN A 1 86 ? -4.784 7.258 -0.633 1.00 82.56 86 ASN A N 1
ATOM 707 C CA . ASN A 1 86 ? -3.621 7.446 -1.500 1.00 82.56 86 ASN A CA 1
ATOM 708 C C . ASN A 1 86 ? -3.384 6.223 -2.394 1.00 82.56 86 ASN A C 1
ATOM 710 O O . ASN A 1 86 ? -3.179 6.372 -3.599 1.00 82.56 86 ASN A O 1
ATOM 714 N N . LEU A 1 87 ? -3.441 5.018 -1.820 1.00 80.06 87 LEU A N 1
ATOM 715 C CA . LEU A 1 87 ? -3.283 3.769 -2.561 1.00 80.06 87 LEU A CA 1
ATOM 716 C C . LEU A 1 87 ? -4.410 3.595 -3.591 1.00 80.06 87 LEU A C 1
ATOM 718 O O . LEU A 1 87 ? -4.146 3.264 -4.746 1.00 80.06 87 LEU A O 1
ATOM 722 N N . TYR A 1 88 ? -5.654 3.887 -3.212 1.00 76.81 88 TYR A N 1
ATOM 723 C CA . TYR A 1 88 ? -6.806 3.812 -4.108 1.00 76.81 88 TYR A CA 1
ATOM 724 C C . TYR A 1 88 ? -6.719 4.808 -5.270 1.00 76.81 88 TYR A C 1
ATOM 726 O O . TYR A 1 88 ? -6.942 4.429 -6.413 1.00 76.81 88 TYR A O 1
ATOM 734 N N . VAL A 1 89 ? -6.361 6.068 -5.018 1.00 80.12 89 VAL A N 1
ATOM 735 C CA . VAL A 1 89 ? -6.259 7.087 -6.076 1.00 80.12 89 VAL A CA 1
ATOM 736 C C . VAL A 1 89 ? -5.103 6.779 -7.025 1.00 80.12 89 VAL A C 1
ATOM 738 O O . VAL A 1 89 ? -5.279 6.843 -8.240 1.00 80.12 89 VAL A O 1
ATOM 741 N N . LYS A 1 90 ? -3.932 6.415 -6.486 1.00 77.94 90 LYS A N 1
ATOM 742 C CA . LYS A 1 90 ? -2.745 6.136 -7.305 1.00 77.94 90 LYS A CA 1
ATOM 743 C C . LYS A 1 90 ? -2.885 4.861 -8.130 1.00 77.94 90 LYS A C 1
ATOM 745 O O . LYS A 1 90 ? -2.435 4.829 -9.271 1.00 77.94 90 LYS A O 1
ATOM 750 N N . TYR A 1 91 ? -3.488 3.815 -7.563 1.00 73.88 91 TYR A N 1
ATOM 751 C CA . TYR A 1 91 ? -3.445 2.480 -8.160 1.00 73.88 91 TYR A CA 1
ATOM 752 C C . TYR A 1 91 ? -4.819 1.916 -8.535 1.00 73.88 91 TYR A C 1
ATOM 754 O O . TYR A 1 91 ? -4.889 1.040 -9.387 1.00 73.88 91 TYR A O 1
ATOM 762 N N . GLY A 1 92 ? -5.926 2.418 -7.984 1.00 66.88 92 GLY A N 1
ATOM 763 C CA . GLY A 1 92 ? -7.274 1.862 -8.178 1.00 66.88 92 GLY A CA 1
ATOM 764 C C . GLY A 1 92 ? -7.793 1.889 -9.619 1.00 66.88 92 GLY A C 1
ATOM 765 O O . GLY A 1 92 ? -8.643 1.068 -9.967 1.00 66.88 92 GLY A O 1
ATOM 766 N N . ASN A 1 93 ? -7.243 2.771 -10.461 1.00 65.38 93 ASN A N 1
ATOM 767 C CA . ASN A 1 93 ? -7.547 2.855 -11.894 1.00 65.38 93 ASN A CA 1
ATOM 768 C C . ASN A 1 93 ? -6.511 2.155 -12.789 1.00 65.38 93 ASN A C 1
ATOM 770 O O . ASN A 1 93 ? -6.695 2.107 -14.005 1.00 65.38 93 ASN A O 1
ATOM 774 N N . LEU A 1 94 ? -5.426 1.611 -12.227 1.00 65.19 94 LEU A N 1
ATOM 775 C CA . LEU A 1 94 ? -4.445 0.880 -13.023 1.00 65.19 94 LEU A CA 1
ATOM 776 C C . LEU A 1 94 ? -5.017 -0.487 -13.402 1.00 65.19 94 LEU A C 1
ATOM 778 O O . LEU A 1 94 ? -5.262 -1.352 -12.565 1.00 65.19 94 LEU A O 1
ATOM 782 N N . THR A 1 95 ? -5.180 -0.701 -14.704 1.00 51.72 95 THR A N 1
ATOM 783 C CA . THR A 1 95 ? -5.660 -1.949 -15.317 1.00 51.72 95 THR A CA 1
ATOM 784 C C . THR A 1 95 ? -4.655 -3.096 -15.250 1.00 51.72 95 THR A C 1
ATOM 786 O O . THR A 1 95 ? -4.961 -4.197 -15.713 1.00 51.72 95 THR A O 1
ATOM 789 N N . ILE A 1 96 ? -3.472 -2.882 -14.659 1.00 60.41 96 ILE A N 1
ATOM 790 C CA . ILE A 1 96 ? -2.442 -3.910 -14.496 1.00 60.41 96 ILE A CA 1
ATOM 791 C C . ILE A 1 96 ? -2.876 -4.889 -13.392 1.00 60.41 96 ILE A C 1
ATOM 793 O O . ILE A 1 96 ? -2.443 -4.856 -12.239 1.00 60.41 96 ILE A O 1
ATOM 797 N N . ARG A 1 97 ? -3.787 -5.776 -13.792 1.00 56.91 97 ARG A N 1
ATOM 798 C CA . ARG A 1 97 ? -4.592 -6.686 -12.969 1.00 56.91 97 ARG A CA 1
ATOM 799 C C . ARG A 1 97 ? -3.773 -7.676 -12.134 1.00 56.91 97 ARG A C 1
ATOM 801 O O . ARG A 1 97 ? -4.314 -8.245 -11.194 1.00 56.91 97 ARG A O 1
ATOM 808 N N . TRP A 1 98 ? -2.496 -7.889 -12.467 1.00 61.59 98 TRP A N 1
ATOM 809 C CA . TRP A 1 98 ? -1.590 -8.760 -11.709 1.00 61.59 98 TRP A CA 1
ATOM 810 C C . TRP A 1 98 ? -0.892 -8.058 -10.530 1.00 61.59 98 TRP A C 1
ATOM 812 O O . TRP A 1 98 ? -0.304 -8.727 -9.688 1.00 61.59 98 TRP A O 1
ATOM 822 N N . LEU A 1 99 ? -0.927 -6.721 -10.466 1.00 60.50 99 LEU A N 1
ATOM 823 C CA . LEU A 1 99 ? -0.150 -5.929 -9.501 1.00 60.50 99 LEU A CA 1
ATOM 824 C C . LEU A 1 99 ? -1.039 -5.252 -8.465 1.00 60.50 99 LEU A C 1
ATOM 826 O O . LEU A 1 99 ? -0.586 -5.000 -7.353 1.00 60.50 99 LEU A O 1
ATOM 830 N N . VAL A 1 100 ? -2.295 -4.983 -8.818 1.00 63.97 100 VAL A N 1
ATOM 831 C CA . VAL A 1 100 ? -3.202 -4.169 -8.015 1.00 63.97 100 VAL A CA 1
ATOM 832 C C . VAL A 1 100 ? -4.490 -4.947 -7.695 1.00 63.97 100 VAL A C 1
ATOM 834 O O . VAL A 1 100 ? -5.065 -5.559 -8.599 1.00 63.97 100 VAL A O 1
ATOM 837 N N . PRO A 1 101 ? -4.970 -4.932 -6.431 1.00 62.16 101 PRO A N 1
ATOM 838 C CA . PRO A 1 101 ? -6.271 -5.485 -6.056 1.00 62.16 101 PRO A CA 1
ATOM 839 C C . PRO A 1 101 ? -7.402 -4.906 -6.907 1.00 62.16 101 PRO A C 1
ATOM 841 O O . PRO A 1 101 ? -7.358 -3.740 -7.300 1.00 62.16 101 PRO A O 1
ATOM 844 N N . LYS A 1 102 ? -8.456 -5.687 -7.171 1.00 66.88 102 LYS A N 1
ATOM 845 C CA . LYS A 1 102 ? -9.575 -5.182 -7.976 1.00 66.88 102 LYS A CA 1
ATOM 846 C C . LYS A 1 102 ? -10.247 -4.014 -7.256 1.00 66.88 102 LYS A C 1
ATOM 848 O O . LYS A 1 102 ? -10.392 -4.019 -6.037 1.00 66.88 102 LYS A O 1
ATOM 853 N N . CYS A 1 103 ? -10.765 -3.060 -8.024 1.00 62.88 103 CYS A N 1
ATOM 854 C CA . CYS A 1 103 ? -11.453 -1.881 -7.491 1.00 62.88 103 CYS A CA 1
ATOM 855 C C . CYS A 1 103 ? -12.616 -2.239 -6.529 1.00 62.88 103 CYS A C 1
ATOM 857 O O . CYS A 1 103 ? -12.781 -1.611 -5.485 1.00 62.88 103 CYS A O 1
ATOM 859 N N . LYS A 1 104 ? -13.358 -3.328 -6.800 1.00 67.94 104 LYS A N 1
ATOM 860 C CA . LYS A 1 104 ? -14.397 -3.857 -5.887 1.00 67.94 104 LYS A CA 1
ATOM 861 C C . LYS A 1 104 ? -13.834 -4.317 -4.538 1.00 67.94 104 LYS A C 1
ATOM 863 O O . LYS A 1 104 ? -14.440 -4.062 -3.496 1.00 67.94 104 LYS A O 1
ATOM 868 N N . ASP A 1 105 ? -12.672 -4.960 -4.558 1.00 72.06 105 ASP A N 1
ATOM 869 C CA . ASP A 1 105 ? -11.997 -5.423 -3.349 1.00 72.06 105 ASP A CA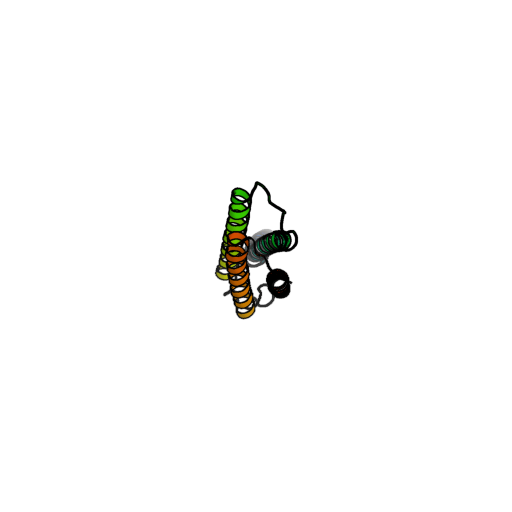 1
ATOM 870 C C . ASP A 1 105 ? -11.493 -4.217 -2.552 1.00 72.06 105 ASP A C 1
ATOM 872 O O . ASP A 1 105 ? -11.645 -4.169 -1.334 1.00 72.06 105 ASP A O 1
ATOM 876 N N . MET A 1 106 ? -10.996 -3.182 -3.241 1.00 68.88 106 MET A N 1
ATOM 877 C CA . MET A 1 106 ? -10.564 -1.959 -2.574 1.00 68.88 106 MET A CA 1
ATOM 878 C C . MET A 1 106 ? -11.705 -1.188 -1.911 1.00 68.88 106 MET A C 1
ATOM 880 O O . MET A 1 106 ? -11.539 -0.693 -0.797 1.00 68.88 106 MET A O 1
ATOM 884 N N . LYS A 1 107 ? -12.865 -1.107 -2.571 1.00 70.06 107 LYS A N 1
ATOM 885 C CA . LYS A 1 107 ? -14.070 -0.513 -1.982 1.00 70.06 107 LYS A CA 1
ATOM 886 C C . LYS A 1 107 ? -14.501 -1.280 -0.731 1.00 70.06 107 LYS A C 1
ATOM 888 O O . LYS A 1 107 ? -14.738 -0.676 0.306 1.00 70.06 107 LYS A O 1
ATOM 893 N N . THR A 1 108 ? -14.491 -2.612 -0.803 1.00 77.12 108 THR A N 1
ATOM 894 C CA . THR A 1 108 ? -14.807 -3.480 0.343 1.00 77.12 108 THR A CA 1
ATOM 895 C C . THR A 1 108 ? -13.868 -3.224 1.524 1.00 77.12 108 THR A C 1
ATOM 897 O O . THR A 1 108 ? -14.304 -3.195 2.674 1.00 77.12 108 THR A O 1
ATOM 900 N N . VAL A 1 109 ? -12.575 -3.013 1.262 1.00 73.75 109 VAL A N 1
ATOM 901 C CA . VAL A 1 109 ? -11.627 -2.637 2.315 1.00 73.75 109 VAL A CA 1
ATOM 902 C C . VAL A 1 109 ? -11.948 -1.265 2.891 1.00 73.75 109 VAL A C 1
ATOM 904 O O . VAL A 1 109 ? -11.963 -1.124 4.110 1.00 73.75 109 VAL A O 1
ATOM 907 N N . PHE A 1 110 ? -12.232 -0.275 2.048 1.00 70.75 110 PHE A N 1
ATOM 908 C CA . PHE A 1 110 ? -12.574 1.068 2.505 1.00 70.75 110 PHE A CA 1
ATOM 909 C C . PHE A 1 110 ? -13.806 1.071 3.421 1.00 70.75 110 PHE A C 1
ATOM 911 O O . PHE A 1 110 ? -13.759 1.639 4.511 1.00 70.75 110 PHE A O 1
ATOM 918 N N . ASP A 1 111 ? -14.861 0.353 3.036 1.00 72.94 111 ASP A N 1
ATOM 919 C CA . ASP A 1 111 ? -16.084 0.221 3.832 1.00 72.94 111 ASP A CA 1
ATOM 920 C C . ASP A 1 111 ? -15.797 -0.452 5.189 1.00 72.94 111 ASP A C 1
ATOM 922 O O . ASP A 1 111 ? -16.277 -0.013 6.237 1.00 72.94 111 ASP A O 1
ATOM 926 N N . ASN A 1 112 ? -14.942 -1.481 5.199 1.00 78.94 112 ASN A N 1
ATOM 927 C CA . ASN A 1 112 ? -14.518 -2.146 6.431 1.00 78.94 112 ASN A CA 1
ATOM 928 C C . ASN A 1 112 ? -13.646 -1.237 7.319 1.00 78.94 112 ASN A C 1
ATOM 930 O O . ASN A 1 112 ? -13.778 -1.284 8.539 1.00 78.94 112 ASN A O 1
ATOM 934 N N . LEU A 1 113 ? -12.790 -0.391 6.740 1.00 75.12 113 LEU A N 1
ATOM 935 C CA . LEU A 1 113 ? -11.981 0.585 7.479 1.00 75.12 113 LEU A CA 1
ATOM 936 C C . LEU A 1 113 ? -12.838 1.679 8.126 1.00 75.12 113 LEU A C 1
ATOM 938 O O . LEU A 1 113 ? -12.585 2.060 9.270 1.00 75.12 113 LEU A O 1
ATOM 942 N N . ILE A 1 114 ? -13.864 2.167 7.420 1.00 71.81 114 ILE A N 1
ATOM 943 C CA . ILE A 1 114 ? -14.840 3.114 7.978 1.00 71.81 114 ILE A CA 1
ATOM 944 C C . ILE A 1 114 ? -15.561 2.483 9.167 1.00 71.81 114 ILE A C 1
ATOM 946 O O . ILE A 1 114 ? -15.647 3.100 10.227 1.00 71.81 114 ILE A O 1
ATOM 950 N N . PHE A 1 115 ? -16.030 1.244 9.009 1.00 75.00 115 PHE A N 1
ATOM 951 C CA . PHE A 1 115 ? -16.710 0.510 10.071 1.00 75.00 115 PHE A CA 1
ATOM 952 C C . PHE A 1 115 ? -15.839 0.365 11.326 1.00 75.00 115 PHE A C 1
ATOM 954 O O . PHE A 1 115 ? -16.281 0.704 12.422 1.00 75.00 115 PHE A O 1
ATOM 961 N N . ILE A 1 116 ? -14.583 -0.063 11.155 1.00 71.75 116 ILE A N 1
ATOM 962 C CA . ILE A 1 116 ? -13.617 -0.207 12.254 1.00 71.75 116 ILE A CA 1
ATOM 963 C C . ILE A 1 116 ? -13.443 1.125 12.990 1.00 71.75 116 ILE A C 1
ATOM 965 O O . ILE A 1 116 ? -13.538 1.166 14.218 1.00 71.75 116 ILE A O 1
ATOM 969 N N . SER A 1 117 ? -13.258 2.224 12.251 1.00 68.56 117 SER A N 1
ATOM 970 C CA . SER A 1 117 ? -13.082 3.543 12.860 1.00 68.56 117 SER A CA 1
ATOM 971 C C . SER A 1 117 ? -14.324 4.029 13.603 1.00 68.56 117 SER A C 1
ATOM 973 O O . SER A 1 117 ? -14.208 4.563 14.699 1.00 68.56 117 SER A O 1
ATOM 975 N N . ASN A 1 118 ? -15.523 3.794 13.074 1.00 68.81 118 ASN A N 1
ATOM 976 C CA . ASN A 1 118 ? -16.747 4.205 13.758 1.00 68.81 118 ASN A CA 1
ATOM 977 C C . ASN A 1 118 ? -16.975 3.406 15.053 1.00 68.81 118 ASN A C 1
ATOM 979 O O . ASN A 1 118 ? -17.336 3.989 16.072 1.00 68.81 118 ASN A O 1
ATOM 983 N N . ILE A 1 119 ? -16.700 2.095 15.052 1.00 69.12 119 ILE A N 1
ATOM 984 C CA . ILE A 1 119 ? -16.847 1.251 16.251 1.00 69.12 119 ILE A CA 1
ATOM 985 C C . ILE A 1 119 ? -15.866 1.632 17.355 1.00 69.12 119 ILE A C 1
ATOM 987 O O . ILE A 1 119 ? -16.221 1.636 18.527 1.00 69.12 119 ILE A O 1
ATOM 991 N N . SER A 1 120 ? -14.633 1.972 17.003 1.00 62.12 120 SER A N 1
ATOM 992 C CA . SER A 1 120 ? -13.619 2.360 17.999 1.00 62.12 120 SER A CA 1
ATOM 993 C C . SER A 1 120 ? -13.967 3.649 18.716 1.00 62.12 120 SER A C 1
ATOM 995 O O . SER A 1 120 ? -13.776 3.727 19.923 1.00 62.12 120 SER A O 1
ATOM 997 N N . ILE A 1 121 ? -14.491 4.632 17.985 1.00 59.16 121 ILE A N 1
ATOM 998 C CA . ILE A 1 121 ? -14.923 5.909 18.558 1.00 59.16 121 ILE A CA 1
ATOM 999 C C . ILE A 1 121 ? -16.037 5.668 19.582 1.00 59.16 121 ILE A C 1
ATOM 1001 O O . ILE A 1 121 ? -15.999 6.199 20.689 1.00 59.16 121 ILE A O 1
ATOM 1005 N N . ILE A 1 122 ? -17.002 4.812 19.237 1.00 57.44 122 ILE A N 1
ATOM 1006 C CA . ILE A 1 122 ? -18.158 4.507 20.089 1.00 57.44 122 ILE A CA 1
ATOM 1007 C C . ILE A 1 122 ? -17.757 3.631 21.292 1.00 57.44 122 ILE A C 1
ATOM 1009 O O . ILE A 1 122 ? -18.208 3.884 22.410 1.00 57.44 122 ILE A O 1
ATOM 1013 N N . GLY A 1 123 ? -16.895 2.630 21.083 1.00 57.81 123 GLY A N 1
ATOM 1014 C CA . GLY A 1 123 ? -16.439 1.698 22.120 1.00 57.81 123 GLY A CA 1
ATOM 1015 C C . GLY A 1 123 ? -15.580 2.364 23.199 1.00 57.81 123 GLY A C 1
ATOM 1016 O O . GLY A 1 123 ? -15.828 2.156 24.391 1.00 57.81 123 GLY A O 1
ATOM 1017 N N . TYR A 1 124 ? -14.644 3.237 22.800 1.00 56.22 124 TYR A N 1
ATOM 1018 C CA . TYR A 1 124 ? -13.798 3.993 23.736 1.00 56.22 124 TYR A CA 1
ATOM 1019 C C . TYR A 1 124 ? -14.569 5.084 24.484 1.00 56.22 124 TYR A C 1
ATOM 1021 O O . TYR A 1 124 ? -14.459 5.183 25.712 1.00 56.22 124 TYR A O 1
ATOM 1029 N N . SER A 1 125 ? -15.409 5.851 23.776 1.00 54.19 125 SER A N 1
ATOM 1030 C CA . SER A 1 125 ? -16.214 6.923 24.379 1.00 54.19 125 SER A CA 1
ATOM 1031 C C . SER A 1 125 ? -17.117 6.410 25.506 1.00 54.19 125 SER A C 1
ATOM 1033 O O . SER A 1 125 ? -17.364 7.131 26.470 1.00 54.19 125 SER A O 1
ATOM 1035 N N . ASN A 1 126 ? -17.591 5.163 25.416 1.00 54.94 126 ASN A N 1
ATOM 1036 C CA . ASN A 1 126 ? -18.579 4.614 26.344 1.00 54.94 126 ASN A CA 1
ATOM 1037 C C . ASN A 1 126 ? -18.014 3.634 27.387 1.00 54.94 126 ASN A C 1
ATOM 1039 O O . ASN A 1 126 ? -18.799 3.084 28.161 1.00 54.94 126 ASN A O 1
ATOM 1043 N N . ASN A 1 127 ? -16.693 3.389 27.435 1.00 56.84 127 ASN A N 1
ATOM 1044 C CA . ASN A 1 127 ? -16.078 2.375 28.320 1.00 56.84 127 ASN A CA 1
ATOM 1045 C C . ASN A 1 127 ? -16.730 0.977 28.212 1.00 56.84 127 ASN A C 1
ATOM 1047 O O . ASN A 1 127 ? -16.682 0.172 29.141 1.00 56.84 127 ASN A O 1
ATOM 1051 N N . LYS A 1 128 ? -17.371 0.690 27.077 1.00 55.75 128 LYS A N 1
ATOM 1052 C CA . LYS A 1 128 ? -18.125 -0.537 26.820 1.00 55.75 128 LYS A CA 1
ATOM 1053 C C . LYS A 1 128 ? -17.718 -1.062 25.453 1.00 55.75 128 LYS A C 1
ATOM 1055 O O . LYS A 1 128 ? -18.472 -0.971 24.492 1.00 55.75 128 LYS A O 1
ATOM 1060 N N . GLN A 1 129 ? -16.507 -1.598 25.374 1.00 61.09 129 GLN A N 1
ATOM 1061 C CA . GLN A 1 129 ? -16.127 -2.465 24.267 1.00 61.09 129 GLN A CA 1
ATOM 1062 C C . GLN A 1 129 ? -16.780 -3.829 24.530 1.00 61.09 129 GLN A C 1
ATOM 1064 O O . GLN A 1 129 ? -16.447 -4.483 25.521 1.00 61.09 129 GLN A O 1
ATOM 1069 N N . THR A 1 130 ? -17.746 -4.252 23.713 1.00 59.34 130 THR A N 1
ATOM 1070 C CA . THR A 1 130 ? -18.344 -5.584 23.891 1.00 59.34 130 THR A CA 1
ATOM 1071 C C . THR A 1 130 ? -17.485 -6.648 23.205 1.00 59.34 130 THR A C 1
ATOM 1073 O O . THR A 1 130 ? -16.811 -6.379 22.210 1.00 59.34 130 THR A O 1
ATOM 1076 N N . SER A 1 131 ? -17.505 -7.887 23.708 1.00 60.00 131 SER A N 1
ATOM 1077 C CA . SER A 1 131 ? -16.805 -9.013 23.065 1.00 60.00 131 SER A CA 1
ATOM 1078 C C . SER A 1 131 ? -17.265 -9.237 21.617 1.00 60.00 131 SER A C 1
ATOM 1080 O O . SER A 1 131 ? -16.472 -9.658 20.775 1.00 60.00 131 SER A O 1
ATOM 1082 N N . HIS A 1 132 ? -18.521 -8.895 21.314 1.00 64.50 132 HIS A N 1
ATOM 1083 C CA . HIS A 1 132 ? -19.099 -8.932 19.975 1.00 64.50 132 HIS A CA 1
ATOM 1084 C C . HIS A 1 132 ? -18.405 -7.947 19.017 1.00 64.50 132 HIS A C 1
ATOM 1086 O O . HIS A 1 132 ? -18.019 -8.338 17.914 1.00 64.50 132 HIS A O 1
ATOM 1092 N N . ASP A 1 133 ? -18.150 -6.712 19.462 1.00 66.38 133 ASP A N 1
ATOM 1093 C CA . ASP A 1 133 ? -17.467 -5.689 18.655 1.00 66.38 133 ASP A CA 1
ATOM 1094 C C . ASP A 1 133 ? -16.037 -6.117 18.297 1.00 66.38 133 ASP A C 1
ATOM 1096 O O . ASP A 1 133 ? -15.589 -5.945 17.162 1.00 66.38 133 ASP A O 1
ATOM 1100 N N . CYS A 1 134 ? -15.323 -6.746 19.237 1.00 66.12 134 CYS A N 1
ATOM 1101 C CA . CYS A 1 134 ? -13.971 -7.256 19.000 1.00 66.12 134 CYS A CA 1
ATOM 1102 C C . CYS A 1 134 ? -13.943 -8.393 17.965 1.00 66.12 134 CYS A C 1
ATOM 1104 O O . CYS A 1 134 ? -13.044 -8.448 17.121 1.00 66.12 134 CYS A O 1
ATOM 1106 N N . VAL A 1 135 ? -14.922 -9.303 18.000 1.00 72.31 135 VAL A N 1
ATOM 1107 C CA . VAL A 1 135 ? -15.042 -10.395 17.018 1.00 72.31 135 VAL A CA 1
ATOM 1108 C C . VAL A 1 135 ? -15.356 -9.839 15.627 1.00 72.31 135 VAL A 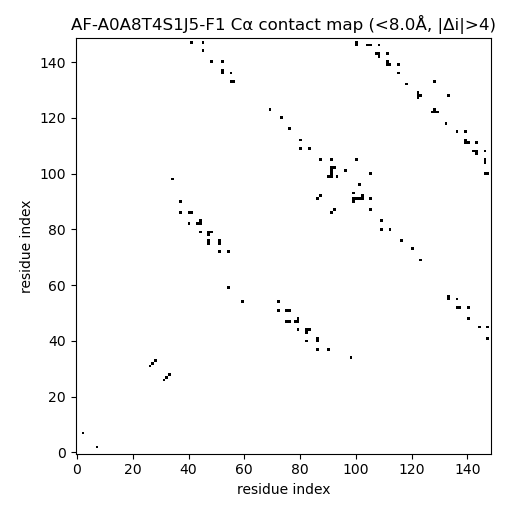C 1
ATOM 1110 O O . VAL A 1 135 ? -14.752 -10.264 14.637 1.00 72.31 135 VAL A O 1
ATOM 1113 N N . GLU A 1 136 ? -16.256 -8.861 15.537 1.00 75.94 136 GLU A N 1
ATOM 1114 C CA . GLU A 1 136 ? -16.649 -8.271 14.260 1.00 75.94 136 GLU A CA 1
ATOM 1115 C C . GLU A 1 136 ? -15.521 -7.443 13.630 1.00 75.94 136 GLU A C 1
ATOM 1117 O O . GLU A 1 136 ? -15.225 -7.604 12.442 1.00 75.94 136 GLU A O 1
ATOM 1122 N N . VAL A 1 137 ? -14.809 -6.642 14.428 1.00 72.88 137 VAL A N 1
ATOM 1123 C CA . VAL A 1 137 ? -13.615 -5.906 13.986 1.00 72.88 137 VAL A CA 1
ATOM 1124 C C . VAL A 1 137 ? -12.535 -6.862 13.478 1.00 72.88 137 VAL A C 1
ATOM 1126 O O . VAL A 1 137 ? -12.009 -6.658 12.383 1.00 72.88 137 VAL A O 1
ATOM 1129 N N . ASN A 1 138 ? -12.249 -7.952 14.197 1.00 72.62 138 ASN A N 1
ATOM 1130 C CA . ASN A 1 138 ? -11.272 -8.946 13.746 1.00 72.62 138 ASN A CA 1
ATOM 1131 C C . ASN A 1 138 ? -11.667 -9.584 12.408 1.00 72.62 138 ASN A C 1
ATOM 1133 O O . ASN A 1 138 ? -10.843 -9.665 11.496 1.00 72.62 138 ASN A O 1
ATOM 1137 N N . LYS A 1 139 ? -12.943 -9.947 12.236 1.00 81.75 139 LYS A N 1
ATOM 1138 C CA . LYS A 1 139 ? -13.463 -10.486 10.970 1.00 81.75 139 LYS A CA 1
ATOM 1139 C C . LYS A 1 139 ? -13.297 -9.496 9.812 1.00 81.75 139 LYS A C 1
ATOM 1141 O O . LYS A 1 139 ? -12.957 -9.888 8.694 1.00 81.75 139 LYS A O 1
ATOM 1146 N N . LYS A 1 140 ? -13.530 -8.205 10.065 1.00 81.00 140 LYS A N 1
ATOM 1147 C CA . LYS A 1 140 ? -13.358 -7.127 9.080 1.00 81.00 140 LYS A CA 1
ATOM 1148 C C . LYS A 1 140 ? -11.886 -6.939 8.718 1.00 81.00 140 LYS A C 1
ATOM 1150 O O . LYS A 1 140 ? -11.572 -6.870 7.533 1.00 81.00 140 LYS A O 1
ATOM 1155 N N . ILE A 1 141 ? -10.988 -6.950 9.701 1.00 75.75 141 ILE A N 1
ATOM 1156 C CA . ILE A 1 141 ? -9.537 -6.881 9.485 1.00 75.75 141 ILE A CA 1
ATOM 1157 C C . ILE A 1 141 ? -9.042 -8.079 8.665 1.00 75.75 141 ILE A C 1
ATOM 1159 O O . ILE A 1 141 ? -8.294 -7.901 7.705 1.00 75.75 141 ILE A O 1
ATOM 1163 N N . ASP A 1 142 ? -9.506 -9.290 8.964 1.00 79.81 142 ASP A N 1
ATOM 1164 C CA . ASP A 1 142 ? -9.113 -10.489 8.219 1.00 79.81 142 ASP A CA 1
ATOM 1165 C C . ASP A 1 142 ? -9.605 -10.452 6.761 1.00 79.81 142 ASP A C 1
ATOM 1167 O O . ASP A 1 142 ? -8.894 -10.878 5.847 1.00 79.81 142 ASP A O 1
ATOM 1171 N N . ASN A 1 143 ? -10.785 -9.877 6.505 1.00 80.00 143 ASN A N 1
ATOM 1172 C CA . ASN A 1 143 ? -11.247 -9.615 5.139 1.00 80.00 143 ASN A CA 1
ATOM 1173 C C . ASN A 1 143 ? -10.342 -8.617 4.408 1.00 80.00 143 ASN A C 1
ATOM 1175 O O . ASN A 1 143 ? -10.053 -8.811 3.228 1.00 80.00 143 ASN A O 1
ATOM 1179 N N . ILE A 1 144 ? -9.847 -7.589 5.101 1.00 76.44 144 ILE A N 1
ATOM 1180 C CA . ILE A 1 144 ? -8.891 -6.643 4.520 1.00 76.44 144 ILE A CA 1
ATOM 1181 C C . ILE A 1 144 ? -7.564 -7.340 4.194 1.00 76.44 144 ILE A C 1
ATOM 1183 O O . ILE A 1 144 ? -7.015 -7.152 3.107 1.00 76.44 144 ILE A O 1
ATOM 1187 N N . PHE A 1 145 ? -7.079 -8.219 5.075 1.00 77.12 145 PHE A N 1
ATOM 1188 C CA . PHE A 1 145 ? -5.876 -9.007 4.805 1.00 77.12 145 PHE A CA 1
ATOM 1189 C C . PHE A 1 145 ? -6.015 -9.932 3.600 1.00 77.12 145 PHE A C 1
ATOM 1191 O O . PHE A 1 145 ? -5.038 -10.095 2.874 1.00 77.12 145 PHE A O 1
ATOM 1198 N N . LYS A 1 146 ? -7.199 -10.505 3.350 1.00 79.62 146 LYS A N 1
ATOM 1199 C CA . LYS A 1 146 ? -7.445 -11.326 2.152 1.00 79.62 146 LYS A CA 1
ATOM 1200 C C . LYS A 1 146 ? -7.290 -10.525 0.861 1.00 79.62 146 LYS A C 1
ATOM 1202 O O . LYS A 1 146 ? -6.714 -11.038 -0.087 1.00 79.62 146 LYS A O 1
ATOM 1207 N N . VAL A 1 147 ? -7.750 -9.274 0.842 1.00 72.19 147 VAL A N 1
ATOM 1208 C CA . VAL A 1 147 ? -7.598 -8.369 -0.314 1.00 72.19 147 VAL A CA 1
ATOM 1209 C C . VAL A 1 147 ? -6.147 -7.918 -0.493 1.00 72.19 147 VAL A C 1
ATOM 1211 O O . VAL A 1 147 ? -5.681 -7.695 -1.607 1.00 72.19 147 VAL A O 1
ATOM 1214 N N . LEU A 1 148 ? -5.417 -7.788 0.615 1.00 67.75 148 LEU A N 1
ATOM 1215 C CA . LEU A 1 148 ? -4.018 -7.374 0.634 1.00 67.75 148 LEU A CA 1
ATOM 1216 C C . LEU A 1 148 ? -3.020 -8.534 0.544 1.00 67.75 148 LEU A C 1
ATOM 1218 O O . LEU A 1 148 ? -1.812 -8.285 0.652 1.00 67.75 148 LEU A O 1
ATOM 1222 N N . ARG A 1 149 ? -3.459 -9.782 0.401 1.00 65.38 149 ARG A N 1
ATOM 1223 C CA . ARG A 1 149 ? -2.552 -10.912 0.189 1.00 65.38 149 ARG A CA 1
ATOM 1224 C C . ARG A 1 149 ? -2.106 -10.863 -1.267 1.00 65.38 149 ARG A C 1
ATOM 1226 O O . ARG A 1 149 ? -0.975 -10.354 -1.468 1.00 65.38 149 ARG A O 1
#

Radius of gyration: 24.93 Å; Cα contacts (8 Å, |Δi|>4): 73; chains: 1; bounding box: 55×22×84 Å